Protein AF-A0A519ZV70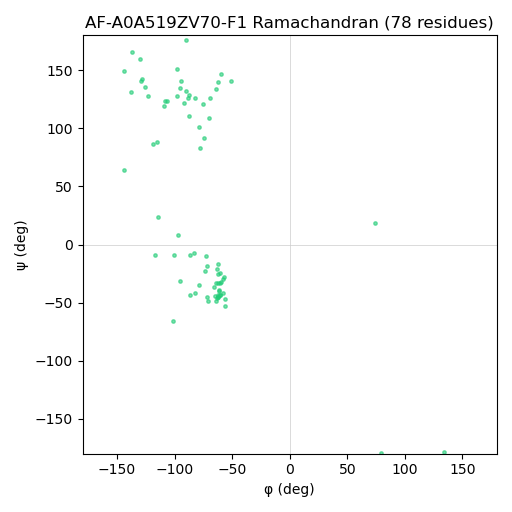-F1 (afdb_monomer)

Solvent-accessible surface area (backbone atoms only — not comparable to full-atom values): 4979 Å² total; per-residue (Å²): 114,66,52,63,55,38,46,75,71,73,43,61,60,92,64,41,47,74,44,82,43,85,86,67,88,71,43,54,39,28,38,33,42,36,94,92,46,76,46,81,49,69,50,77,39,54,86,83,36,79,58,61,62,60,55,54,54,49,43,49,54,51,44,62,47,37,59,72,77,39,67,85,59,89,72,94,57,79,92,127

pLDDT: mean 92.93, std 4.87, range [63.0, 98.38]

Secondary structure (DSSP, 8-state):
-HHHHHHHTT--TTT-EEEE-S--SSSEEEEEEETTEEEEEEE--TTT-S-HHHHHHHHHHHHHHHHHH-TTS-------

Sequence (80 aa):
MIEKVLEGFGLDTAQAEYKPFGSGLINNTWKISSPNGDYILQKINTHVFSSPKDISDNMLMIKQYLDRVAPKYFFVGPVT

Radius of gyration: 13.99 Å; Cα contacts (8 Å, |Δi|>4): 78; chains: 1; bounding box: 27×34×26 Å

Mean predicted aligned error: 3.43 Å

Structure (mmCIF, N/CA/C/O backbone):
data_AF-A0A519ZV70-F1
#
_entry.id   AF-A0A519ZV70-F1
#
loop_
_atom_site.group_PDB
_atom_site.id
_atom_site.type_symbol
_atom_site.label_atom_id
_atom_site.label_alt_id
_atom_site.label_comp_id
_atom_site.label_asym_id
_atom_site.label_entity_id
_atom_site.label_seq_id
_atom_site.pdbx_PDB_ins_code
_atom_site.Cartn_x
_atom_site.Cartn_y
_atom_site.Cartn_z
_atom_site.occupancy
_atom_site.B_iso_or_equiv
_atom_site.auth_seq_id
_atom_site.auth_comp_id
_atom_site.auth_asym_id
_atom_site.auth_atom_id
_atom_site.pdbx_PDB_model_num
ATOM 1 N N . MET A 1 1 ? -12.342 11.720 5.365 1.00 80.56 1 MET A N 1
ATOM 2 C CA . MET A 1 1 ? -11.745 11.677 3.988 1.00 80.56 1 MET A CA 1
ATOM 3 C C . MET A 1 1 ? -11.079 10.337 3.718 1.00 80.56 1 MET A C 1
ATOM 5 O O . MET A 1 1 ? -11.336 9.764 2.669 1.00 80.56 1 MET A O 1
ATOM 9 N N . ILE A 1 2 ? -10.253 9.839 4.644 1.00 87.94 2 ILE A N 1
ATOM 10 C CA . ILE A 1 2 ? -9.726 8.471 4.591 1.00 87.94 2 ILE A CA 1
ATOM 11 C C . ILE A 1 2 ? -10.840 7.424 4.716 1.00 87.94 2 ILE A C 1
ATOM 13 O O . ILE A 1 2 ? -10.760 6.429 4.013 1.00 87.94 2 ILE A O 1
ATOM 17 N N . GLU A 1 3 ? -11.925 7.683 5.467 1.00 89.88 3 GLU A N 1
ATOM 18 C CA . GLU A 1 3 ? -13.067 6.750 5.542 1.00 89.88 3 GLU A CA 1
ATOM 19 C C . GLU A 1 3 ? -13.642 6.439 4.153 1.00 89.88 3 GLU A C 1
ATOM 21 O O . GLU A 1 3 ? -13.755 5.279 3.789 1.00 89.88 3 GLU A O 1
ATOM 26 N N . LYS A 1 4 ? -13.869 7.456 3.309 1.00 93.06 4 LYS A N 1
ATOM 27 C CA . LYS A 1 4 ? -14.343 7.251 1.926 1.00 93.06 4 LYS A CA 1
ATOM 28 C C . LYS A 1 4 ? -13.389 6.409 1.072 1.00 93.06 4 LYS A C 1
ATOM 30 O O . LYS A 1 4 ? -13.823 5.718 0.159 1.00 93.06 4 LYS A O 1
ATOM 35 N N . VAL A 1 5 ? -12.083 6.501 1.332 1.00 93.69 5 VAL A N 1
ATOM 36 C CA . VAL A 1 5 ? -11.083 5.672 0.644 1.00 93.69 5 VAL A CA 1
ATOM 37 C C . VAL A 1 5 ? -11.190 4.230 1.130 1.00 93.69 5 VAL A C 1
ATOM 39 O O . VAL A 1 5 ? -11.210 3.327 0.304 1.00 93.69 5 VAL A O 1
ATOM 42 N N . LEU A 1 6 ? -11.310 4.016 2.444 1.00 92.31 6 LEU A N 1
ATOM 43 C CA . LEU A 1 6 ? -11.505 2.690 3.037 1.00 92.31 6 LEU A CA 1
ATOM 44 C C . LEU A 1 6 ? -12.799 2.026 2.537 1.00 92.31 6 LEU A C 1
ATOM 46 O O . LEU A 1 6 ? -12.758 0.867 2.135 1.00 92.31 6 LEU A O 1
ATOM 50 N N . GLU A 1 7 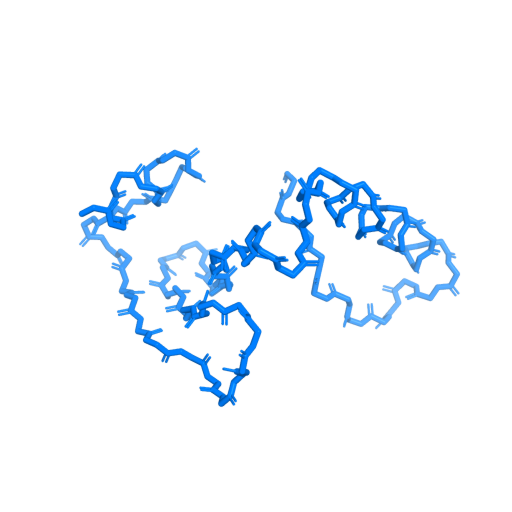? -13.901 2.775 2.454 1.00 92.50 7 GLU A N 1
ATOM 51 C CA . GLU A 1 7 ? -15.162 2.327 1.839 1.00 92.50 7 GLU A CA 1
ATOM 52 C C . GLU A 1 7 ? -14.962 1.903 0.378 1.00 92.50 7 GLU A C 1
ATOM 54 O O . GLU A 1 7 ? -15.477 0.870 -0.043 1.00 92.50 7 GLU A O 1
ATOM 59 N N . GLY A 1 8 ? -14.162 2.653 -0.390 1.00 92.38 8 GLY A N 1
ATOM 60 C CA . GLY A 1 8 ? -13.804 2.304 -1.769 1.00 92.38 8 GLY A CA 1
ATOM 61 C C . GLY A 1 8 ? -13.015 0.995 -1.905 1.00 92.38 8 GLY A C 1
ATOM 62 O O . GLY A 1 8 ? -13.032 0.389 -2.973 1.00 92.38 8 GLY A O 1
ATOM 63 N N . PHE A 1 9 ? -12.369 0.539 -0.830 1.00 90.69 9 PHE A N 1
ATOM 64 C CA . PHE A 1 9 ? -11.718 -0.772 -0.730 1.00 90.69 9 PHE A CA 1
ATOM 65 C C . PHE A 1 9 ? -12.597 -1.830 -0.036 1.00 90.69 9 PHE A C 1
ATOM 67 O O . PHE A 1 9 ? -12.121 -2.927 0.246 1.00 90.69 9 PHE A O 1
ATOM 74 N N . GLY A 1 10 ? -13.869 -1.524 0.243 1.00 90.56 10 GLY A N 1
ATOM 75 C CA . GLY A 1 10 ? -14.812 -2.446 0.880 1.00 90.56 10 GLY A CA 1
ATOM 76 C C . GLY A 1 10 ? -14.573 -2.671 2.377 1.00 90.56 10 GLY A C 1
ATOM 77 O O . GLY A 1 10 ? -15.047 -3.665 2.923 1.00 90.56 10 GLY A O 1
ATOM 78 N N . LEU A 1 11 ? -13.833 -1.783 3.047 1.00 90.56 11 LEU A N 1
ATOM 79 C CA . LEU A 1 11 ? -13.592 -1.864 4.488 1.00 90.56 11 LEU A CA 1
ATOM 80 C C . LEU A 1 11 ? -14.678 -1.106 5.262 1.00 90.56 11 LEU A C 1
ATOM 82 O O . LEU A 1 11 ? -14.972 0.048 4.953 1.00 90.56 11 LEU A O 1
ATOM 86 N N . ASP A 1 12 ? -15.238 -1.749 6.292 1.00 90.38 12 ASP A N 1
ATOM 87 C CA . ASP A 1 12 ? -16.206 -1.127 7.201 1.00 90.38 12 ASP A CA 1
ATOM 88 C C . ASP A 1 12 ? -15.513 -0.083 8.085 1.00 90.38 12 ASP A C 1
ATOM 90 O O . ASP A 1 12 ? -14.741 -0.405 8.991 1.00 90.38 12 ASP A O 1
ATOM 94 N N . THR A 1 13 ? -15.802 1.186 7.822 1.00 88.56 13 THR A N 1
ATOM 95 C CA . THR A 1 13 ? -15.208 2.334 8.510 1.00 88.56 13 THR A CA 1
ATOM 96 C C . THR A 1 13 ? -15.698 2.504 9.940 1.00 88.56 13 THR A C 1
ATOM 98 O O . THR A 1 13 ? -15.013 3.158 10.723 1.00 88.56 13 THR A O 1
ATOM 101 N N . ALA A 1 14 ? -16.827 1.896 10.316 1.00 89.50 14 ALA A N 1
ATOM 102 C CA . ALA A 1 14 ? -17.307 1.916 11.694 1.00 89.50 14 ALA A CA 1
ATOM 103 C C . ALA A 1 14 ? -16.482 0.999 12.610 1.00 89.50 14 ALA A C 1
ATOM 105 O O . ALA A 1 14 ? -16.460 1.205 13.823 1.00 89.50 14 ALA A O 1
ATOM 106 N N . GLN A 1 15 ? -15.811 -0.006 12.038 1.00 91.25 15 GLN A N 1
ATOM 107 C CA . GLN A 1 15 ? -15.033 -1.008 12.776 1.00 91.25 15 GLN A CA 1
ATOM 108 C C . GLN A 1 15 ? -13.536 -0.983 12.447 1.00 91.25 15 GLN A C 1
ATOM 110 O O . GLN A 1 15 ? -12.753 -1.670 13.101 1.00 91.25 15 GLN A O 1
ATOM 115 N N . ALA A 1 16 ? -13.127 -0.221 11.432 1.00 93.38 16 ALA A N 1
ATOM 116 C CA . ALA A 1 16 ? -11.731 -0.070 11.059 1.00 93.38 16 ALA A CA 1
ATOM 117 C C . ALA A 1 16 ? -11.066 1.080 11.828 1.00 93.38 16 ALA A C 1
ATOM 119 O O . ALA A 1 16 ? -11.487 2.233 11.756 1.00 93.38 16 ALA A O 1
ATOM 120 N N . GLU A 1 17 ? -9.955 0.780 12.492 1.00 95.12 17 GLU A N 1
ATOM 121 C CA . GLU A 1 17 ? -9.057 1.784 13.053 1.00 95.12 17 GLU A CA 1
ATOM 122 C C . GLU A 1 17 ? -7.928 2.077 12.069 1.00 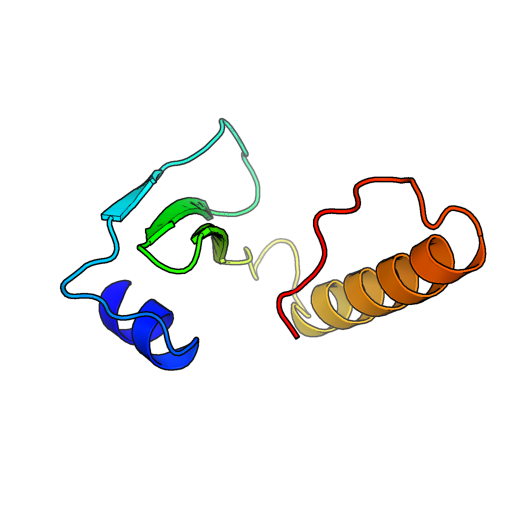95.12 17 GLU A C 1
ATOM 124 O O . GLU A 1 17 ? -7.368 1.167 11.457 1.00 95.12 17 GLU A O 1
ATOM 129 N N . TYR A 1 18 ? -7.532 3.343 11.943 1.00 94.38 18 TYR A N 1
ATOM 130 C CA . TYR A 1 18 ? -6.376 3.726 11.139 1.00 94.38 18 TYR A CA 1
ATOM 131 C C . TYR A 1 18 ? -5.419 4.617 11.920 1.00 94.38 18 TYR A C 1
ATOM 133 O O . TYR A 1 18 ? -5.824 5.523 12.646 1.00 94.38 18 TYR A O 1
ATOM 141 N N . LYS A 1 19 ? -4.116 4.394 11.736 1.00 95.94 19 LYS A N 1
ATOM 142 C CA . LYS A 1 19 ? -3.067 5.236 12.325 1.00 95.94 19 LYS A CA 1
ATOM 143 C C . LYS A 1 19 ? -1.877 5.394 11.385 1.00 95.94 19 LYS A C 1
ATOM 145 O O . LYS A 1 19 ? -1.596 4.464 10.626 1.00 95.94 19 LYS A O 1
ATOM 150 N N . PRO A 1 20 ? -1.163 6.535 11.423 1.00 95.94 20 PRO A N 1
ATOM 151 C CA . PRO A 1 20 ? 0.098 6.685 10.705 1.00 95.94 20 PRO A CA 1
ATOM 152 C C . PRO A 1 20 ? 1.046 5.524 11.015 1.00 95.94 20 PRO A C 1
ATOM 154 O O . PRO A 1 20 ? 1.105 5.048 12.152 1.00 95.94 20 PRO A O 1
ATOM 157 N N . PHE A 1 21 ? 1.767 5.053 10.003 1.00 95.88 21 PHE A N 1
ATOM 158 C CA . PHE A 1 21 ? 2.619 3.878 10.131 1.00 95.88 21 PHE A CA 1
ATOM 159 C C . PHE A 1 21 ? 3.965 4.061 9.431 1.00 95.88 21 PHE A C 1
ATOM 161 O O . PHE A 1 21 ? 4.031 4.429 8.259 1.00 95.88 21 PHE A O 1
ATOM 168 N N . GLY A 1 22 ? 5.033 3.734 10.160 1.00 91.81 22 GLY A N 1
ATOM 169 C CA . GLY A 1 22 ? 6.411 3.814 9.685 1.00 91.81 22 GLY A CA 1
ATOM 170 C C . GLY A 1 22 ? 6.999 5.229 9.700 1.00 91.81 22 GLY A C 1
ATOM 171 O O . GLY A 1 22 ? 6.360 6.195 10.106 1.00 91.81 22 GLY A O 1
ATOM 172 N N . SER A 1 23 ? 8.249 5.326 9.251 1.00 91.00 23 SER A N 1
ATOM 173 C CA . SER A 1 23 ? 9.037 6.563 9.126 1.00 91.00 23 SER A CA 1
ATOM 174 C C . SER A 1 23 ? 9.349 6.909 7.661 1.00 91.00 23 SER A C 1
ATOM 176 O O . SER A 1 23 ? 10.346 7.563 7.359 1.00 91.00 23 SER A O 1
ATOM 178 N N . GLY A 1 24 ? 8.525 6.416 6.731 1.00 88.94 24 GLY A N 1
ATOM 179 C CA . GLY A 1 24 ? 8.733 6.592 5.296 1.00 88.94 24 GLY A CA 1
ATOM 180 C C . GLY A 1 24 ? 8.694 8.063 4.871 1.00 88.94 24 GLY A C 1
ATOM 181 O O . GLY A 1 24 ? 7.858 8.828 5.339 1.00 88.94 24 GLY A O 1
ATOM 182 N N . LEU A 1 25 ? 9.589 8.437 3.953 1.00 93.88 25 LEU A N 1
ATOM 183 C CA . LEU A 1 25 ? 9.751 9.818 3.472 1.00 93.88 25 LEU A CA 1
ATOM 184 C C . LEU A 1 25 ? 9.089 10.079 2.110 1.00 93.88 25 LEU A C 1
ATOM 186 O O . LEU A 1 25 ? 9.054 11.217 1.650 1.00 93.88 25 LEU A O 1
ATOM 190 N N . ILE A 1 26 ? 8.614 9.023 1.441 1.00 95.75 26 ILE A N 1
ATOM 191 C CA . ILE A 1 26 ? 8.110 9.099 0.064 1.00 95.75 26 ILE A CA 1
ATOM 192 C C . ILE A 1 26 ? 6.581 9.128 0.050 1.00 95.75 26 ILE A C 1
ATOM 194 O O . ILE A 1 26 ? 6.002 10.138 -0.336 1.00 95.75 26 ILE A O 1
ATOM 198 N N . ASN A 1 27 ? 5.939 8.033 0.471 1.00 95.31 27 ASN A N 1
ATOM 199 C CA . ASN A 1 27 ? 4.482 7.889 0.513 1.00 95.31 27 ASN A CA 1
ATOM 200 C C . ASN A 1 27 ? 3.947 8.175 1.916 1.00 95.31 27 ASN A C 1
ATOM 202 O O . ASN A 1 27 ? 4.588 7.830 2.910 1.00 95.31 27 ASN A O 1
ATOM 206 N N . ASN A 1 28 ? 2.713 8.667 2.003 1.00 95.69 28 ASN A N 1
ATOM 207 C CA . ASN A 1 28 ? 2.019 8.718 3.286 1.00 95.69 28 ASN A CA 1
ATOM 208 C C . ASN A 1 28 ? 1.412 7.342 3.553 1.00 95.69 28 ASN A C 1
ATOM 210 O O . ASN A 1 28 ? 0.699 6.808 2.703 1.00 95.69 28 ASN A O 1
ATOM 214 N N . THR A 1 29 ? 1.720 6.772 4.714 1.00 96.00 29 THR A N 1
ATOM 215 C CA . THR A 1 29 ? 1.407 5.376 5.030 1.00 96.00 29 THR A CA 1
ATOM 216 C C . THR A 1 29 ? 0.616 5.284 6.327 1.00 96.00 29 THR A C 1
ATOM 218 O O . THR A 1 29 ? 0.960 5.921 7.325 1.00 96.00 29 THR A O 1
ATOM 221 N N . TRP A 1 30 ? -0.430 4.462 6.312 1.00 96.06 30 TRP A N 1
ATOM 222 C CA . TRP A 1 30 ? -1.262 4.155 7.467 1.00 96.06 30 TRP A CA 1
ATOM 223 C C . TRP A 1 30 ? -1.380 2.644 7.642 1.00 96.06 30 TRP A C 1
ATOM 225 O O . TRP A 1 30 ? -1.493 1.907 6.663 1.00 96.06 30 TRP A O 1
ATOM 235 N N . LYS A 1 31 ? -1.393 2.194 8.897 1.00 95.81 31 LYS A N 1
ATOM 236 C CA . LYS A 1 31 ? -1.861 0.857 9.256 1.00 95.81 31 LYS A CA 1
ATOM 237 C C . LYS A 1 31 ? -3.364 0.945 9.478 1.00 95.81 31 LYS A C 1
ATOM 239 O O . LYS A 1 31 ? -3.800 1.806 10.243 1.00 95.81 31 LYS A O 1
ATOM 244 N N . ILE A 1 32 ? -4.106 0.057 8.830 1.00 95.50 32 ILE A N 1
ATOM 245 C CA . ILE A 1 32 ? -5.538 -0.140 9.031 1.00 95.50 32 ILE A CA 1
ATOM 246 C C . ILE A 1 32 ? -5.712 -1.453 9.786 1.00 95.50 32 ILE A C 1
ATOM 248 O O . ILE A 1 32 ? -5.225 -2.480 9.323 1.00 95.50 32 ILE A O 1
ATOM 252 N N . SER A 1 33 ? -6.375 -1.419 10.932 1.00 95.56 33 SER A N 1
ATOM 253 C CA . SER A 1 33 ? -6.765 -2.611 11.682 1.00 95.56 33 SER A CA 1
ATOM 254 C C . SER A 1 33 ? -8.275 -2.768 11.556 1.00 95.56 33 SER A C 1
ATOM 256 O O . SER A 1 33 ? -9.009 -1.843 11.889 1.00 95.56 33 SER A O 1
ATOM 258 N N . SER A 1 34 ? -8.748 -3.910 11.067 1.00 93.12 34 SER A N 1
ATOM 259 C CA . SER A 1 34 ? -10.179 -4.186 10.898 1.00 93.12 34 SER A CA 1
ATOM 260 C C . SER A 1 34 ? -10.517 -5.612 11.348 1.00 93.12 34 SER A C 1
ATOM 262 O O . SER A 1 34 ? -9.609 -6.442 11.454 1.00 93.12 34 SER A O 1
ATOM 264 N N . PRO A 1 35 ? -11.804 -5.953 11.535 1.00 91.62 35 PRO A N 1
ATOM 265 C CA . PRO A 1 35 ? -12.216 -7.329 11.822 1.00 91.62 35 PRO A CA 1
ATOM 266 C C . PRO A 1 35 ? -11.769 -8.347 10.760 1.00 91.62 35 PRO A C 1
ATOM 268 O O . PRO A 1 35 ? -11.548 -9.511 11.079 1.00 91.62 35 PRO A O 1
ATOM 271 N N . ASN A 1 36 ? -11.606 -7.906 9.507 1.00 87.06 36 ASN A N 1
ATOM 272 C CA . ASN A 1 36 ? -11.190 -8.752 8.384 1.00 87.06 36 ASN A CA 1
ATOM 273 C C . ASN A 1 36 ? -9.665 -8.935 8.301 1.00 87.06 36 ASN A C 1
ATOM 275 O O . ASN A 1 36 ? -9.183 -9.732 7.498 1.00 87.06 36 ASN A O 1
ATOM 279 N N . GLY A 1 37 ? -8.906 -8.206 9.124 1.00 90.25 37 GLY A N 1
ATOM 280 C CA . GLY A 1 37 ? -7.452 -8.255 9.162 1.00 90.25 37 GLY A CA 1
ATOM 281 C C . GLY A 1 37 ? -6.793 -6.879 9.189 1.00 90.25 37 GLY A C 1
ATOM 282 O O . GLY A 1 37 ? -7.450 -5.830 9.197 1.00 90.25 37 GLY A O 1
ATOM 283 N N . ASP A 1 38 ? -5.463 -6.925 9.196 1.00 93.00 38 ASP A N 1
ATOM 284 C CA . ASP A 1 38 ? -4.590 -5.758 9.156 1.00 93.00 38 ASP A CA 1
ATOM 285 C C . ASP A 1 38 ? -4.148 -5.460 7.718 1.00 93.00 38 ASP A C 1
ATOM 287 O O . ASP A 1 38 ? -3.691 -6.346 6.994 1.00 93.00 38 ASP A O 1
ATOM 291 N N . TYR A 1 39 ? -4.204 -4.187 7.336 1.00 93.44 39 TYR A N 1
ATOM 292 C CA . TYR A 1 39 ? -3.821 -3.702 6.014 1.00 93.44 39 TYR A CA 1
ATOM 293 C C . TYR A 1 39 ? -2.867 -2.513 6.112 1.00 93.44 39 TYR A C 1
ATOM 295 O O . TYR A 1 39 ? -2.813 -1.793 7.114 1.00 93.44 39 TYR A O 1
ATOM 303 N N . ILE A 1 40 ? -2.135 -2.272 5.027 1.00 93.81 40 ILE A N 1
ATOM 304 C CA . ILE A 1 40 ? -1.349 -1.057 4.831 1.00 93.81 40 ILE A CA 1
ATOM 305 C C . ILE A 1 40 ? -2.020 -0.226 3.741 1.00 93.81 40 ILE A C 1
ATOM 307 O O . ILE A 1 40 ? -2.126 -0.661 2.598 1.00 93.81 40 ILE A O 1
ATOM 311 N N . LEU A 1 41 ? -2.442 0.987 4.092 1.00 94.38 41 LEU A N 1
ATOM 312 C CA . LEU A 1 41 ? -2.921 1.978 3.136 1.00 94.38 41 LEU A CA 1
ATOM 313 C C . LEU A 1 41 ? -1.782 2.941 2.813 1.00 94.38 41 LEU A C 1
ATOM 315 O O . LEU A 1 41 ? -1.192 3.535 3.717 1.00 94.38 41 LEU A O 1
ATOM 319 N N . GLN A 1 42 ? -1.503 3.143 1.527 1.00 94.38 42 GLN A N 1
ATOM 320 C CA . GLN A 1 42 ? -0.526 4.132 1.079 1.00 94.38 42 GLN A CA 1
ATOM 3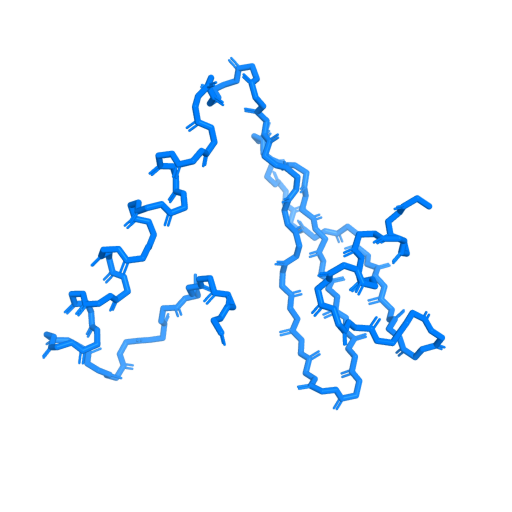21 C C . GLN A 1 42 ? -1.158 5.129 0.119 1.00 94.38 42 GLN A C 1
ATOM 323 O O . GLN A 1 42 ? -1.729 4.758 -0.904 1.00 94.38 42 GLN A O 1
ATOM 328 N N . LYS A 1 43 ? -0.987 6.417 0.416 1.00 94.81 43 LYS A N 1
ATOM 329 C CA . LYS A 1 43 ? -1.186 7.474 -0.572 1.00 94.81 43 LYS A CA 1
ATOM 330 C C . LYS A 1 43 ? 0.128 7.664 -1.318 1.00 94.81 43 LYS A C 1
ATOM 332 O O . LYS A 1 43 ? 1.100 8.162 -0.745 1.00 94.81 43 LYS A O 1
ATOM 337 N N . ILE A 1 44 ? 0.133 7.270 -2.588 1.00 94.94 44 ILE A N 1
ATOM 338 C CA . ILE A 1 44 ? 1.298 7.400 -3.461 1.00 94.94 44 ILE A CA 1
ATOM 339 C C . ILE A 1 44 ? 1.63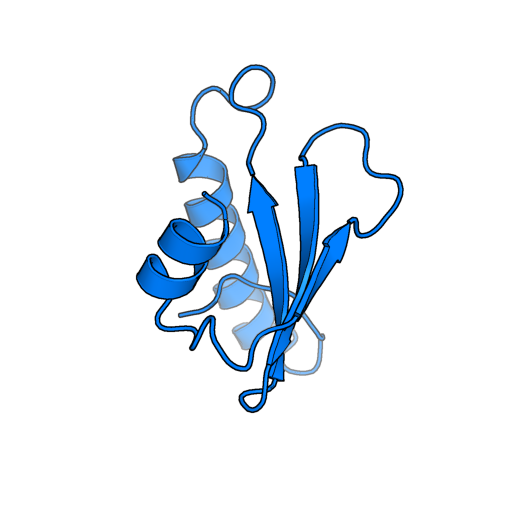2 8.875 -3.677 1.00 94.94 44 ILE A C 1
ATOM 341 O O . ILE A 1 44 ? 0.755 9.697 -3.954 1.00 94.94 44 ILE A O 1
ATOM 345 N N . ASN A 1 45 ? 2.915 9.206 -3.562 1.00 96.81 45 ASN A N 1
ATOM 346 C CA . ASN A 1 45 ? 3.413 10.529 -3.898 1.00 96.81 45 ASN A CA 1
ATOM 347 C C . ASN A 1 45 ? 3.576 10.674 -5.413 1.00 96.81 45 ASN A C 1
ATOM 349 O O . ASN A 1 45 ? 4.564 10.229 -5.994 1.00 96.81 45 ASN A O 1
ATOM 353 N N . THR A 1 46 ? 2.612 11.340 -6.043 1.00 96.56 46 THR A N 1
ATOM 354 C CA . THR A 1 46 ? 2.566 11.531 -7.500 1.00 96.56 46 THR A CA 1
ATOM 355 C C . THR A 1 46 ? 3.596 12.524 -8.041 1.00 96.56 46 THR A C 1
ATOM 357 O O . THR A 1 46 ? 3.766 12.614 -9.251 1.00 96.56 46 THR A O 1
ATOM 360 N N . HIS A 1 47 ? 4.295 13.268 -7.177 1.00 97.25 47 HIS A N 1
ATOM 361 C CA . HIS A 1 47 ?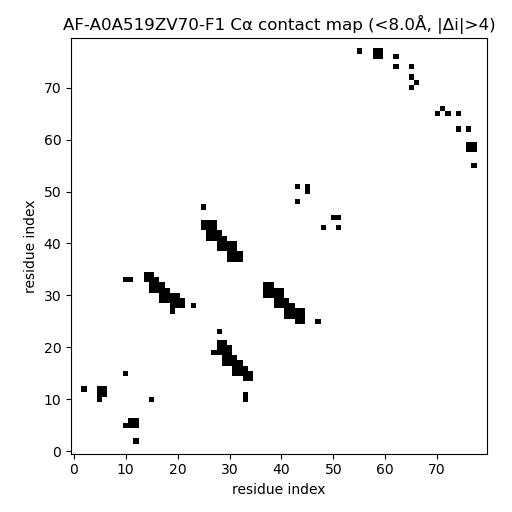 5.414 14.117 -7.602 1.00 97.25 47 HIS A CA 1
ATOM 362 C C . HIS A 1 47 ? 6.686 13.296 -7.822 1.00 97.25 47 HIS A C 1
ATOM 364 O O . HIS A 1 47 ? 7.471 13.605 -8.711 1.00 97.25 47 HIS A O 1
ATOM 370 N N . VAL A 1 48 ? 6.880 12.247 -7.016 1.00 96.94 48 VAL A N 1
ATOM 371 C CA . VAL A 1 48 ? 7.986 11.291 -7.181 1.00 96.94 48 VAL A CA 1
ATOM 372 C C . VAL A 1 48 ? 7.627 10.245 -8.233 1.00 96.94 48 VAL A C 1
ATOM 374 O O . VAL A 1 48 ? 8.449 9.903 -9.077 1.00 96.94 48 VAL A O 1
ATOM 377 N N . PHE A 1 49 ? 6.383 9.762 -8.209 1.00 96.38 49 PHE A N 1
ATOM 378 C CA . PHE A 1 49 ? 5.878 8.743 -9.121 1.00 96.38 49 PHE A CA 1
ATOM 379 C C . PHE A 1 49 ? 4.779 9.319 -10.010 1.00 96.38 49 PHE A C 1
ATOM 381 O O . PHE A 1 49 ? 3.594 9.241 -9.688 1.00 96.38 49 PHE A O 1
ATOM 388 N N . SER A 1 50 ? 5.176 9.899 -11.140 1.00 96.81 50 SER A N 1
ATOM 389 C CA . SER A 1 50 ? 4.263 10.565 -12.080 1.00 96.81 50 SER A CA 1
ATOM 390 C C . SER A 1 50 ? 3.217 9.629 -12.698 1.00 96.81 50 SER A C 1
ATOM 392 O O . SER A 1 50 ? 2.129 10.085 -13.041 1.00 96.81 50 SER A O 1
ATOM 394 N N . SER A 1 51 ? 3.510 8.327 -12.779 1.00 96.69 51 SER A N 1
ATOM 395 C CA . SER A 1 51 ? 2.558 7.275 -13.158 1.00 96.69 51 SER A CA 1
ATOM 396 C C . SER A 1 51 ? 2.380 6.265 -12.013 1.00 96.69 51 SER A C 1
ATOM 398 O O . SER A 1 51 ? 3.066 5.242 -11.964 1.00 96.69 51 SER A O 1
ATOM 400 N N . PRO A 1 52 ? 1.463 6.507 -11.053 1.00 93.75 52 PRO A N 1
ATOM 401 C CA . PRO A 1 52 ? 1.207 5.572 -9.953 1.00 93.75 52 PRO A CA 1
ATOM 402 C C . PRO A 1 52 ? 0.732 4.189 -10.411 1.00 93.75 52 PRO A C 1
ATOM 404 O O . PRO A 1 52 ? 0.915 3.207 -9.690 1.00 93.75 52 PRO A O 1
ATOM 407 N N . LYS A 1 53 ? 0.131 4.100 -11.606 1.00 94.06 53 LYS A N 1
ATOM 408 C CA . LYS A 1 53 ? -0.311 2.828 -12.185 1.00 94.06 53 LYS A CA 1
ATOM 409 C C . LYS A 1 53 ? 0.867 1.877 -12.398 1.00 94.06 53 LYS A C 1
ATOM 411 O O . LYS A 1 53 ? 0.747 0.701 -12.074 1.00 94.06 53 LYS A O 1
ATOM 416 N N . ASP A 1 54 ? 2.013 2.396 -12.830 1.00 95.69 54 ASP A N 1
ATOM 417 C CA . ASP A 1 54 ? 3.208 1.589 -13.093 1.00 95.69 54 ASP A CA 1
ATOM 418 C C . ASP A 1 54 ? 3.712 0.905 -11.812 1.00 95.69 54 ASP A C 1
ATOM 420 O O . ASP A 1 54 ? 4.189 -0.226 -11.855 1.00 95.69 54 ASP A O 1
ATOM 424 N N . ILE A 1 55 ? 3.551 1.543 -10.643 1.00 93.25 55 ILE A N 1
ATOM 425 C CA . ILE A 1 55 ? 3.861 0.914 -9.349 1.00 93.25 55 ILE A CA 1
ATOM 426 C C . ILE A 1 55 ? 2.940 -0.278 -9.103 1.00 93.25 55 ILE A C 1
ATOM 428 O O . ILE A 1 55 ? 3.414 -1.350 -8.731 1.00 93.25 55 ILE A O 1
ATOM 432 N N . SER A 1 56 ? 1.633 -0.091 -9.297 1.00 90.88 56 SER A N 1
ATOM 433 C CA . SER A 1 56 ? 0.641 -1.144 -9.068 1.00 90.88 56 SER A CA 1
ATOM 434 C C . SER A 1 56 ? 0.871 -2.338 -9.997 1.00 90.88 56 SER A C 1
ATOM 436 O O . SER A 1 56 ? 0.926 -3.476 -9.524 1.00 90.88 56 SER A O 1
ATOM 438 N N . ASP A 1 57 ? 1.110 -2.078 -11.285 1.00 94.44 57 ASP A N 1
ATOM 439 C CA . ASP A 1 57 ? 1.397 -3.111 -12.283 1.00 94.44 57 ASP A CA 1
ATOM 440 C C . ASP A 1 57 ? 2.697 -3.865 -11.937 1.00 94.44 57 ASP A C 1
ATOM 442 O O . ASP A 1 57 ? 2.725 -5.098 -11.937 1.00 94.44 57 ASP A O 1
ATOM 446 N N . ASN A 1 58 ? 3.762 -3.146 -11.558 1.00 95.38 58 ASN A N 1
ATOM 447 C CA . ASN A 1 58 ? 5.030 -3.753 -11.144 1.00 95.38 58 ASN A CA 1
ATOM 448 C C . ASN A 1 58 ? 4.879 -4.618 -9.888 1.00 95.38 58 ASN A C 1
ATOM 450 O O . ASN A 1 58 ? 5.403 -5.732 -9.838 1.00 95.38 58 ASN A O 1
ATOM 454 N N . MET A 1 59 ? 4.139 -4.143 -8.883 1.00 94.44 59 MET A N 1
ATOM 455 C CA . MET A 1 59 ? 3.862 -4.921 -7.675 1.00 94.44 59 MET A CA 1
ATOM 456 C C . MET A 1 59 ? 3.100 -6.210 -7.987 1.00 94.44 59 MET A C 1
ATOM 458 O O . MET A 1 59 ? 3.418 -7.255 -7.415 1.00 94.44 59 MET A O 1
ATOM 462 N N . LEU A 1 60 ? 2.128 -6.162 -8.904 1.00 94.50 60 LEU A N 1
ATOM 463 C CA . LEU A 1 60 ? 1.394 -7.348 -9.337 1.00 94.50 60 LEU A CA 1
ATOM 464 C C . LEU A 1 60 ? 2.312 -8.343 -10.061 1.00 94.50 60 LEU A C 1
ATOM 466 O O . LEU A 1 60 ? 2.270 -9.535 -9.759 1.00 94.50 60 LEU A O 1
ATOM 470 N N . MET A 1 61 ? 3.180 -7.868 -10.959 1.00 95.88 61 MET A N 1
ATOM 471 C CA . MET A 1 61 ? 4.154 -8.721 -11.651 1.00 95.88 61 MET A CA 1
ATOM 472 C C . MET A 1 61 ? 5.117 -9.403 -10.671 1.00 95.88 61 MET A C 1
ATOM 474 O O . MET A 1 61 ? 5.356 -10.608 -10.778 1.00 95.88 61 MET A O 1
ATOM 478 N N . ILE A 1 62 ? 5.622 -8.664 -9.676 1.00 96.12 62 ILE A N 1
ATOM 479 C CA . ILE A 1 62 ? 6.486 -9.211 -8.620 1.00 96.12 62 ILE A CA 1
ATOM 480 C C . ILE A 1 62 ? 5.730 -10.255 -7.797 1.00 96.12 62 ILE A C 1
ATOM 482 O O . ILE A 1 62 ? 6.254 -11.349 -7.591 1.00 96.12 62 ILE A O 1
ATOM 486 N N . LYS A 1 63 ? 4.487 -9.968 -7.383 1.00 95.12 63 LYS A N 1
ATOM 487 C CA . LYS A 1 63 ? 3.645 -10.934 -6.666 1.00 95.12 63 LYS A CA 1
ATOM 488 C C . LYS A 1 63 ? 3.482 -12.226 -7.465 1.00 95.12 63 LYS A C 1
ATOM 490 O O . LYS A 1 63 ? 3.803 -13.297 -6.966 1.00 95.12 63 LYS A O 1
ATOM 495 N N . GLN A 1 64 ? 3.054 -12.123 -8.722 1.00 94.94 64 GLN A N 1
ATOM 496 C CA . GLN A 1 64 ? 2.841 -13.281 -9.595 1.00 94.94 64 GLN A CA 1
ATOM 497 C C . GLN A 1 64 ? 4.122 -14.089 -9.828 1.00 94.94 64 GLN A C 1
ATOM 499 O O . GLN A 1 64 ? 4.064 -15.299 -10.049 1.00 94.94 64 GLN A O 1
ATOM 504 N N . TYR A 1 65 ? 5.281 -13.432 -9.856 1.00 97.31 65 TYR A N 1
ATOM 505 C CA . TYR A 1 65 ? 6.568 -14.109 -9.959 1.00 97.31 65 TYR A CA 1
ATOM 506 C C . TYR A 1 65 ? 6.919 -14.850 -8.661 1.00 97.31 65 TYR A C 1
ATOM 508 O O . TYR A 1 65 ? 7.251 -16.036 -8.702 1.00 97.31 65 TYR A O 1
ATOM 516 N N . LEU A 1 66 ? 6.797 -14.187 -7.507 1.00 96.75 66 LEU A N 1
ATOM 517 C CA . LEU A 1 66 ? 7.115 -14.768 -6.200 1.00 96.75 66 LEU A CA 1
ATOM 518 C C . LEU A 1 66 ? 6.171 -15.913 -5.829 1.00 96.75 66 LEU A C 1
ATOM 520 O O . LEU A 1 66 ? 6.644 -16.928 -5.329 1.00 96.75 66 LEU A O 1
ATOM 524 N N . ASP A 1 67 ? 4.886 -15.821 -6.172 1.00 94.38 67 ASP A N 1
ATOM 525 C CA . ASP A 1 67 ? 3.920 -16.910 -5.981 1.00 94.38 67 ASP A CA 1
ATOM 526 C C . ASP A 1 67 ? 4.353 -18.196 -6.724 1.00 94.38 67 ASP A C 1
ATOM 528 O O . ASP A 1 67 ? 4.071 -19.303 -6.271 1.00 94.38 67 ASP A O 1
ATOM 532 N N . ARG A 1 68 ? 5.078 -18.069 -7.849 1.00 97.19 68 ARG A N 1
ATOM 533 C CA . ARG A 1 68 ? 5.598 -19.204 -8.635 1.00 97.19 68 ARG A CA 1
ATOM 534 C C . ARG A 1 68 ? 6.955 -19.706 -8.145 1.00 97.19 68 ARG A C 1
ATOM 536 O O . ARG A 1 68 ? 7.180 -20.911 -8.100 1.00 97.19 68 ARG A O 1
ATOM 543 N N . VAL A 1 69 ? 7.872 -18.793 -7.827 1.00 98.38 69 VAL A N 1
ATOM 544 C CA . VAL A 1 69 ? 9.290 -19.120 -7.578 1.00 98.38 69 VAL A CA 1
ATOM 545 C C . VAL A 1 69 ? 9.601 -19.306 -6.094 1.00 98.38 69 VAL A C 1
ATOM 547 O O . VAL A 1 69 ? 10.467 -20.099 -5.733 1.00 98.38 69 VAL A O 1
ATOM 550 N N . ALA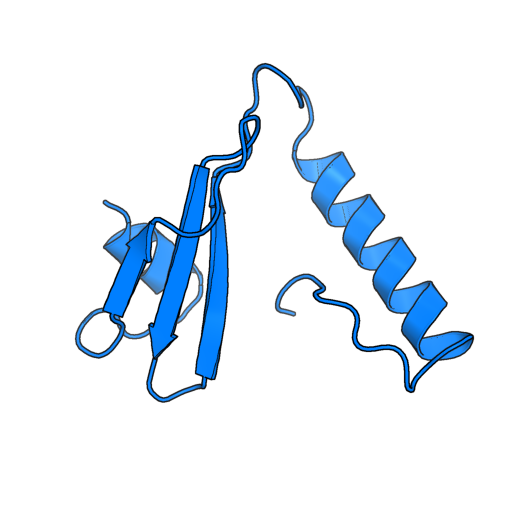 A 1 70 ? 8.891 -18.598 -5.221 1.00 97.25 70 ALA A N 1
ATOM 551 C CA . ALA A 1 70 ? 9.098 -18.621 -3.781 1.00 97.25 70 ALA A CA 1
ATOM 552 C C . ALA A 1 70 ? 7.756 -18.498 -3.031 1.00 97.25 70 ALA A C 1
ATOM 554 O O . ALA A 1 70 ? 7.565 -17.541 -2.285 1.00 97.25 70 ALA A O 1
ATOM 555 N N . PRO A 1 71 ? 6.830 -19.471 -3.151 1.00 94.75 71 PRO A N 1
ATOM 556 C CA . PRO A 1 71 ? 5.476 -19.371 -2.585 1.00 94.75 71 PRO A CA 1
ATOM 557 C C . PRO A 1 71 ? 5.435 -19.248 -1.053 1.00 94.75 71 PRO A C 1
ATOM 559 O O . PRO A 1 71 ? 4.419 -18.868 -0.483 1.00 94.75 71 PRO A O 1
ATOM 562 N N . LYS A 1 72 ? 6.534 -19.585 -0.365 1.00 96.19 72 LYS A N 1
ATOM 563 C CA . LYS A 1 72 ? 6.674 -19.410 1.090 1.00 96.19 72 LYS A CA 1
ATOM 564 C C . LYS A 1 72 ? 7.173 -18.017 1.488 1.00 96.19 72 LYS A C 1
ATOM 566 O O . LYS A 1 72 ? 7.221 -17.714 2.677 1.00 96.19 72 LYS A O 1
ATOM 571 N N . TYR A 1 73 ? 7.601 -17.196 0.531 1.00 95.12 73 TYR A N 1
ATOM 572 C CA . TYR A 1 73 ? 8.053 -15.840 0.798 1.00 95.12 73 TYR A CA 1
ATOM 573 C C . TYR A 1 73 ? 6.843 -14.948 1.073 1.00 95.12 73 TYR A C 1
ATOM 575 O O . TYR A 1 73 ? 5.951 -14.806 0.238 1.00 95.12 73 TYR A O 1
ATOM 583 N N . PHE A 1 74 ? 6.819 -14.339 2.255 1.00 90.75 74 PHE A N 1
ATOM 584 C CA . PHE A 1 74 ? 5.758 -13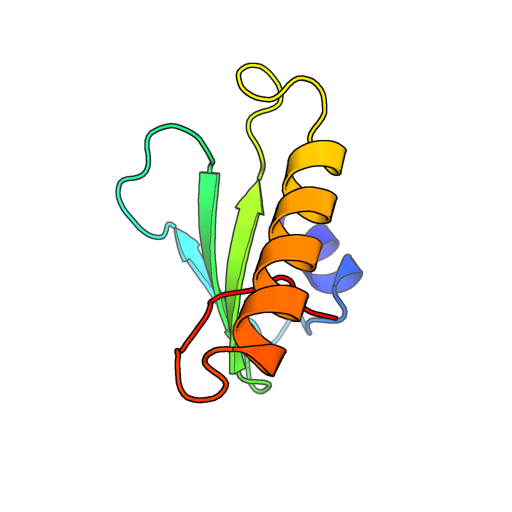.420 2.637 1.00 90.75 74 PHE A CA 1
ATOM 585 C C . PHE A 1 74 ? 5.937 -12.082 1.909 1.00 90.75 74 PHE A C 1
ATOM 587 O O . PHE A 1 74 ? 6.644 -11.188 2.376 1.00 90.75 74 PHE A O 1
ATOM 594 N N . PHE A 1 75 ? 5.308 -11.960 0.741 1.00 92.38 75 PHE A N 1
ATOM 595 C CA . PHE A 1 75 ? 5.270 -10.718 -0.020 1.00 92.38 75 PHE A CA 1
ATOM 596 C C . PHE A 1 75 ? 4.034 -9.897 0.348 1.00 92.38 75 PHE A C 1
ATOM 598 O O . PHE A 1 75 ? 2.901 -10.343 0.163 1.00 92.38 75 PHE A O 1
ATOM 605 N N . VAL A 1 76 ? 4.255 -8.670 0.818 1.00 86.62 76 VAL A N 1
ATOM 606 C CA . VAL A 1 76 ? 3.184 -7.697 1.068 1.00 86.62 76 VAL A CA 1
ATOM 607 C C . VAL A 1 76 ? 2.748 -7.099 -0.273 1.00 86.62 76 VAL A C 1
ATOM 609 O O . VAL A 1 76 ? 3.253 -6.066 -0.708 1.00 86.62 76 VAL A O 1
ATOM 612 N N . GLY A 1 77 ? 1.871 -7.819 -0.974 1.00 85.81 77 GLY A N 1
ATOM 613 C CA . GLY A 1 77 ? 1.351 -7.435 -2.285 1.00 85.81 77 GLY A CA 1
ATOM 614 C C . GLY A 1 77 ? 0.067 -6.596 -2.225 1.00 85.81 77 GLY A C 1
ATOM 615 O O . GLY A 1 77 ? -0.488 -6.388 -1.145 1.00 85.81 77 GLY A O 1
ATOM 616 N N . PRO A 1 78 ? -0.426 -6.126 -3.388 1.00 85.19 78 PRO A N 1
ATOM 617 C CA . PRO A 1 78 ? -1.725 -5.469 -3.487 1.00 85.19 78 PRO A CA 1
ATOM 618 C C . PRO A 1 78 ? -2.849 -6.404 -3.027 1.00 85.19 78 PRO A C 1
ATOM 620 O O . PRO A 1 78 ? -2.782 -7.612 -3.259 1.00 85.19 78 PRO A O 1
ATOM 623 N N . VAL A 1 79 ? -3.889 -5.835 -2.417 1.00 80.69 79 VAL A N 1
ATOM 624 C CA . VAL A 1 79 ?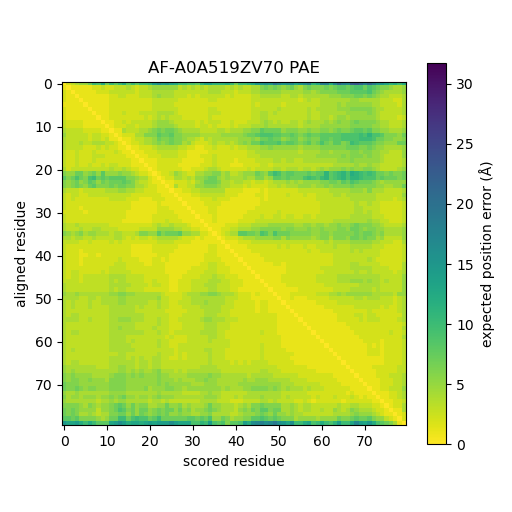 -5.145 -6.549 -2.149 1.00 80.69 79 VAL A CA 1
ATOM 625 C C . VAL A 1 79 ? -5.844 -6.790 -3.492 1.00 80.69 79 VAL A C 1
ATOM 627 O O . VAL A 1 79 ? -5.996 -5.847 -4.270 1.00 80.69 79 VAL A O 1
ATOM 630 N N . THR A 1 80 ? -6.196 -8.042 -3.783 1.00 63.00 80 THR A N 1
ATOM 631 C CA . THR A 1 80 ? -6.867 -8.486 -5.020 1.00 63.00 80 THR A CA 1
ATOM 632 C C . THR A 1 80 ? -8.243 -9.034 -4.722 1.00 63.00 80 THR A C 1
ATOM 634 O O . THR A 1 80 ? -8.327 -9.777 -3.717 1.00 63.00 80 THR A O 1
#

Foldseek 3Di:
DVLVVCVVVVADSVFKDKDFDDPDDAWGWIWIQGPVGIAIDTDGRCVVVVPVVVVLVVLVVVVVVCCPPPVVDDRRGDDD

Nearest PDB structures (foldseek):
  4wh1-assembly1_A  TM=9.329E-01  e=8.438E-02  Bifidobacterium longum subsp. longum JCM 1217
  2ckp-assembly1_A  TM=6.335E-01  e=5.245E-01  Homo sapiens
  6igm-assembly1_E  TM=4.367E-01  e=5.950E-01  Homo sapiens
  6htu-assembly1_C  TM=4.389E-01  e=1.531E+00  Homo sapiens
  9asm-assembly1_B  TM=3.175E-01  e=4.468E+00  Homo sapiens